Protein AF-A0A2S6THJ9-F1 (afdb_monomer_lite)

Foldseek 3Di:
DDDLCCVQVVCPPHPPDDPCCNPLSNCLVVLPFALPDQPPLLVVLVVVVVVCVVVVHDDVVSVVVNVLLVVCVVVVQRSRDPSSSVVVVDPDDPPD

Sequence (96 aa):
GVDVKNIPDALAGGWADSTVLQDHARRMIKAEYWETAPGNTIKDLNTVCDMGKITSSPMPISSLTTQLYRYLDAQGEASKGQIGLMRLYIRESLDK

Secondary structure (DSSP, 8-state):
---GGGHHHHHTTSTT--HHHHHHHHHHHTT----S-TTHHHHHHHHHHHHHHHTT---HHHHHHHHHHHHHHHTT-GGGTGGGGGGGG-SS-S--

pLDDT: mean 90.25, std 12.26, range [40.47, 98.62]

Radius of gyration: 15.23 Å; chains: 1; bounding box: 29×36×43 Å

Structure (mmCIF, N/CA/C/O backbone):
data_AF-A0A2S6THJ9-F1
#
_entry.id   AF-A0A2S6THJ9-F1
#
loop_
_atom_site.group_PDB
_atom_site.id
_atom_site.type_symbol
_atom_site.label_atom_id
_atom_site.label_alt_id
_atom_site.label_comp_id
_atom_site.label_asym_id
_atom_site.label_entity_id
_atom_site.label_seq_id
_atom_site.pdbx_PDB_ins_code
_atom_site.Cartn_x
_atom_site.Cartn_y
_atom_site.Cartn_z
_atom_site.occupancy
_atom_site.B_iso_or_equiv
_atom_site.auth_seq_id
_atom_site.auth_comp_id
_atom_site.auth_asym_id
_atom_site.auth_atom_id
_atom_site.pdbx_PDB_model_num
ATOM 1 N N . GLY A 1 1 ? -1.422 5.408 -23.723 1.00 81.75 1 GLY A N 1
ATOM 2 C CA . GLY A 1 1 ? -1.620 5.534 -22.264 1.00 81.75 1 GLY A CA 1
ATOM 3 C C . GLY A 1 1 ? -0.700 6.608 -21.714 1.00 81.75 1 GLY A C 1
ATOM 4 O O . GLY A 1 1 ? 0.065 7.166 -22.491 1.00 81.75 1 GLY A O 1
ATOM 5 N N . VAL A 1 2 ? -0.781 6.898 -20.413 1.00 88.06 2 VAL A N 1
ATOM 6 C CA . VAL A 1 2 ? 0.169 7.780 -19.703 1.00 88.06 2 VAL A CA 1
ATOM 7 C C . VAL A 1 2 ? 1.476 7.020 -19.458 1.00 88.06 2 VAL A C 1
ATOM 9 O O . VAL A 1 2 ? 1.432 5.831 -19.147 1.00 88.06 2 VAL A O 1
ATOM 12 N N . ASP A 1 3 ? 2.624 7.687 -19.599 1.00 92.94 3 ASP A N 1
ATOM 13 C CA . ASP A 1 3 ? 3.916 7.097 -19.234 1.00 92.94 3 ASP A CA 1
ATOM 14 C C . ASP A 1 3 ? 4.042 7.012 -17.707 1.00 92.94 3 ASP A C 1
ATOM 16 O O . ASP A 1 3 ? 4.167 8.025 -17.014 1.00 92.94 3 ASP A O 1
ATOM 20 N N . VAL A 1 4 ? 4.007 5.782 -17.191 1.00 91.88 4 VAL A N 1
ATOM 21 C CA . VAL A 1 4 ? 4.047 5.488 -15.754 1.00 91.88 4 VAL A CA 1
ATOM 22 C C . VAL A 1 4 ? 5.313 6.004 -15.074 1.00 91.88 4 VAL A C 1
ATOM 24 O O . VAL A 1 4 ? 5.266 6.317 -13.887 1.00 91.88 4 VAL A O 1
ATOM 27 N N . LYS A 1 5 ? 6.422 6.163 -15.812 1.00 95.06 5 LYS A N 1
ATOM 28 C CA . LYS A 1 5 ? 7.690 6.677 -15.270 1.00 95.06 5 LYS A CA 1
ATOM 29 C C . LYS A 1 5 ? 7.582 8.121 -14.789 1.00 95.06 5 LYS A C 1
ATOM 31 O O . LYS A 1 5 ? 8.297 8.498 -13.869 1.00 95.06 5 LYS A O 1
ATOM 36 N N . ASN A 1 6 ? 6.658 8.889 -15.365 1.00 96.12 6 ASN A N 1
ATOM 37 C CA . ASN A 1 6 ? 6.473 10.301 -15.044 1.00 96.12 6 ASN A CA 1
ATOM 38 C C . ASN A 1 6 ? 5.494 10.526 -13.880 1.00 96.12 6 ASN A C 1
ATOM 40 O O . ASN A 1 6 ? 5.405 11.641 -13.377 1.00 96.12 6 ASN A O 1
ATOM 44 N N . ILE A 1 7 ? 4.755 9.497 -13.437 1.00 95.38 7 ILE A N 1
ATOM 45 C CA . ILE A 1 7 ? 3.712 9.641 -12.405 1.00 95.38 7 ILE A CA 1
ATOM 46 C C . ILE A 1 7 ? 4.274 10.117 -11.052 1.00 95.38 7 ILE A C 1
ATOM 48 O O . ILE A 1 7 ? 3.702 11.061 -10.508 1.00 95.38 7 ILE A O 1
ATOM 52 N N . PRO A 1 8 ? 5.360 9.540 -10.491 1.00 97.00 8 PRO A N 1
ATOM 53 C CA . PRO A 1 8 ? 5.863 9.972 -9.184 1.00 97.00 8 PRO A CA 1
ATOM 54 C C . PRO A 1 8 ? 6.268 11.450 -9.168 1.00 97.00 8 PRO A C 1
ATOM 56 O O . PRO A 1 8 ? 5.906 12.176 -8.245 1.00 97.00 8 PRO A O 1
ATOM 59 N N . ASP A 1 9 ? 6.960 11.906 -10.216 1.00 97.62 9 ASP A N 1
ATOM 60 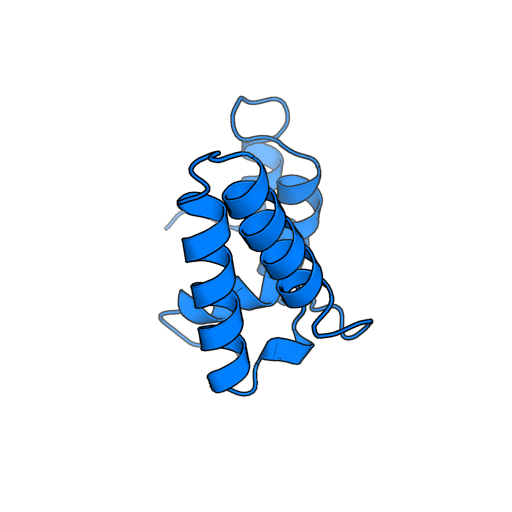C CA . ASP A 1 9 ? 7.421 13.293 -10.323 1.00 97.62 9 ASP A CA 1
ATOM 61 C C . ASP A 1 9 ? 6.256 14.254 -10.603 1.00 97.62 9 ASP A C 1
ATOM 63 O O . ASP A 1 9 ? 6.213 15.347 -10.048 1.00 97.62 9 ASP A O 1
ATOM 67 N N . ALA A 1 10 ? 5.270 13.839 -11.405 1.00 97.69 10 ALA A N 1
ATOM 68 C CA . ALA A 1 10 ? 4.089 14.651 -11.700 1.00 97.69 10 ALA A CA 1
ATOM 69 C C . ALA A 1 10 ? 3.167 14.856 -10.487 1.00 97.69 10 ALA A C 1
ATOM 71 O O . ALA A 1 10 ? 2.438 15.845 -10.434 1.00 97.69 10 ALA A O 1
ATOM 72 N N . LEU A 1 11 ? 3.166 13.919 -9.533 1.00 97.25 11 LEU A N 1
ATOM 73 C CA . LEU A 1 11 ? 2.358 14.007 -8.314 1.00 97.25 11 LEU A CA 1
ATOM 74 C C . LEU A 1 11 ? 3.109 14.647 -7.136 1.00 97.25 11 LEU A C 1
ATOM 76 O O . LEU A 1 11 ? 2.467 14.959 -6.134 1.00 97.25 11 LEU A O 1
ATOM 80 N N . ALA A 1 12 ? 4.424 14.864 -7.248 1.00 97.81 12 ALA A N 1
ATOM 81 C CA . ALA A 1 12 ? 5.255 15.410 -6.178 1.00 97.81 12 ALA A CA 1
ATOM 82 C C . ALA A 1 12 ? 4.804 16.821 -5.748 1.00 97.81 12 ALA A C 1
ATOM 84 O O . ALA A 1 12 ? 4.557 17.696 -6.578 1.00 97.81 12 ALA A O 1
ATOM 85 N N . GLY A 1 13 ? 4.689 17.046 -4.437 1.00 96.69 13 GLY A N 1
ATOM 86 C CA . GLY A 1 13 ? 4.212 18.299 -3.840 1.00 96.69 13 GLY A CA 1
ATOM 87 C C . GLY A 1 13 ? 2.706 18.561 -3.981 1.00 96.69 13 GLY A C 1
ATOM 88 O O . GLY A 1 13 ? 2.220 19.588 -3.506 1.00 96.69 13 GLY A O 1
ATOM 89 N N . GLY A 1 14 ? 1.959 17.659 -4.625 1.00 97.44 14 GLY A N 1
ATOM 90 C CA . GLY A 1 14 ? 0.509 17.743 -4.774 1.00 97.44 14 GLY A CA 1
ATOM 91 C C . GLY A 1 14 ? -0.268 17.029 -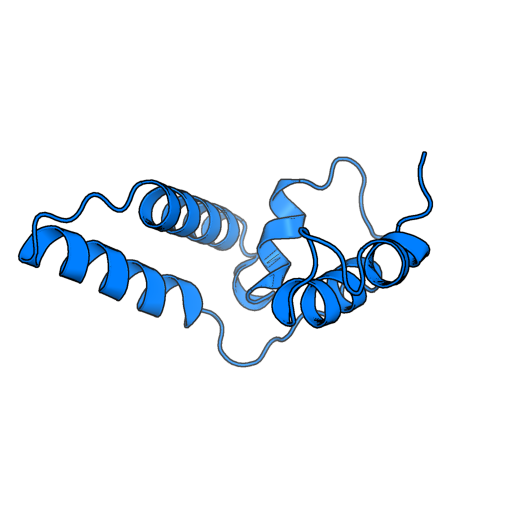3.663 1.00 97.44 14 GLY A C 1
ATOM 92 O O . GLY A 1 14 ? 0.291 16.430 -2.750 1.00 97.44 14 GLY A O 1
ATOM 93 N N . TRP A 1 15 ? -1.598 17.031 -3.780 1.00 97.75 15 TRP A N 1
ATOM 94 C CA . TRP A 1 15 ? -2.502 16.374 -2.819 1.00 97.75 15 TRP A CA 1
ATOM 95 C C . TRP A 1 15 ? -2.414 14.844 -2.817 1.00 97.75 15 TRP A C 1
ATOM 97 O O . TRP A 1 15 ? -2.804 14.209 -1.842 1.00 97.75 15 TRP A O 1
ATOM 107 N N . ALA A 1 16 ? -1.942 14.257 -3.916 1.00 96.75 16 ALA A N 1
ATOM 108 C CA . ALA A 1 16 ? -1.730 12.818 -4.033 1.00 96.75 16 ALA A CA 1
ATOM 109 C C . ALA A 1 16 ? -0.312 12.395 -3.617 1.00 96.75 16 ALA A C 1
ATOM 111 O O . ALA A 1 16 ? -0.015 11.201 -3.642 1.00 96.75 16 ALA A O 1
ATOM 112 N N . ASP A 1 17 ? 0.564 13.341 -3.260 1.00 98.00 17 ASP A N 1
ATOM 113 C CA . ASP A 1 17 ? 1.929 13.023 -2.867 1.00 98.00 17 ASP A CA 1
ATOM 114 C C . ASP A 1 17 ? 1.985 12.348 -1.494 1.00 98.00 17 ASP A C 1
ATOM 116 O O . ASP A 1 17 ? 1.204 12.636 -0.586 1.00 98.00 17 ASP A O 1
ATOM 120 N N . SER A 1 18 ? 2.949 11.452 -1.327 1.00 98.06 18 SER A N 1
ATOM 121 C CA . SER A 1 18 ? 3.331 10.906 -0.029 1.00 98.06 18 SER A CA 1
ATOM 122 C C . SER A 1 18 ? 4.690 10.231 -0.134 1.00 98.06 18 SER A C 1
ATOM 124 O O . SER A 1 18 ? 5.063 9.724 -1.190 1.00 98.06 18 SER A O 1
ATOM 126 N N . THR A 1 19 ? 5.404 10.116 0.986 1.00 97.38 19 THR A N 1
ATOM 127 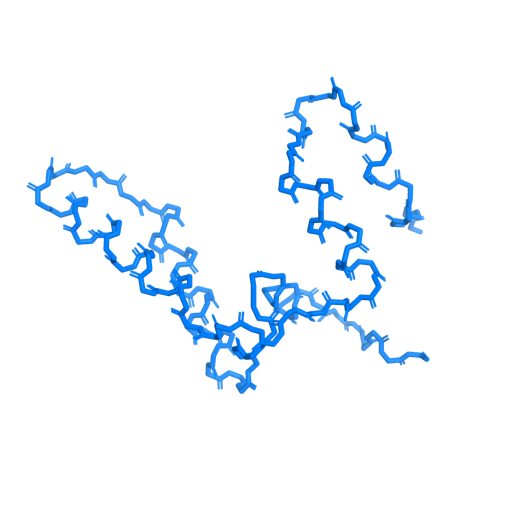C CA . THR A 1 19 ? 6.642 9.323 1.045 1.00 97.38 19 THR A CA 1
ATOM 128 C C . THR A 1 19 ? 6.419 7.889 0.553 1.00 97.38 19 THR A C 1
ATOM 130 O O . THR A 1 19 ? 7.262 7.347 -0.154 1.00 97.38 19 THR A O 1
ATOM 133 N N . VAL A 1 20 ? 5.256 7.300 0.870 1.00 94.62 20 VAL A N 1
ATOM 134 C CA . VAL A 1 20 ? 4.862 5.968 0.386 1.00 94.62 20 VAL A CA 1
ATOM 135 C C . VAL A 1 20 ? 4.706 5.964 -1.132 1.00 94.62 20 VAL A C 1
ATOM 137 O O . VAL A 1 20 ? 5.237 5.076 -1.780 1.00 94.62 20 VAL A O 1
ATOM 140 N N . LEU A 1 21 ? 4.030 6.951 -1.728 1.00 96.56 21 LEU A N 1
ATOM 141 C CA . LEU A 1 21 ? 3.933 7.047 -3.187 1.00 96.56 21 LEU A CA 1
ATOM 142 C C . LEU A 1 21 ? 5.324 7.168 -3.822 1.00 96.56 21 LEU A C 1
ATOM 144 O O . LEU A 1 21 ? 5.619 6.443 -4.769 1.00 96.56 21 LEU A O 1
ATOM 148 N N . GLN A 1 22 ? 6.170 8.063 -3.310 1.00 97.75 22 GLN A N 1
ATOM 149 C CA . GLN A 1 22 ? 7.475 8.347 -3.907 1.00 97.75 22 GLN A CA 1
ATOM 150 C C . GLN A 1 22 ? 8.423 7.141 -3.866 1.00 97.75 22 GLN A C 1
ATOM 152 O O . GLN A 1 22 ? 9.140 6.916 -4.843 1.00 97.75 22 GLN A O 1
ATOM 157 N N . ASP A 1 23 ? 8.402 6.348 -2.790 1.00 95.50 23 ASP A N 1
ATOM 158 C CA . ASP A 1 23 ? 9.159 5.092 -2.703 1.00 95.50 23 ASP A CA 1
ATOM 159 C C . ASP A 1 23 ? 8.485 3.972 -3.509 1.00 95.50 23 ASP A C 1
ATOM 161 O O . ASP A 1 23 ? 9.041 3.449 -4.483 1.00 95.50 23 ASP A O 1
ATOM 165 N N . HIS A 1 24 ? 7.247 3.625 -3.144 1.00 94.94 24 HIS A N 1
ATOM 166 C CA . HIS A 1 24 ? 6.572 2.432 -3.644 1.00 94.94 24 HIS A CA 1
ATOM 167 C C . HIS A 1 24 ? 6.303 2.531 -5.138 1.00 94.94 24 HIS A C 1
ATOM 169 O O . HIS A 1 24 ? 6.491 1.539 -5.831 1.00 94.94 24 HIS A O 1
ATOM 175 N N . ALA A 1 25 ? 5.918 3.692 -5.679 1.00 95.25 25 ALA A N 1
ATOM 176 C CA . ALA A 1 25 ? 5.654 3.812 -7.114 1.00 95.25 25 ALA A CA 1
ATOM 177 C C . ALA A 1 25 ? 6.914 3.604 -7.957 1.00 95.25 25 ALA A C 1
ATOM 179 O O . ALA A 1 25 ? 6.868 2.883 -8.953 1.00 95.25 25 ALA A O 1
ATOM 180 N N . ARG A 1 26 ? 8.059 4.164 -7.543 1.00 95.25 26 ARG A N 1
ATOM 181 C CA . ARG A 1 26 ? 9.333 3.986 -8.263 1.00 95.25 26 ARG A CA 1
ATOM 182 C C . ARG A 1 26 ? 9.779 2.529 -8.262 1.00 95.25 26 ARG A C 1
ATOM 184 O O . ARG A 1 26 ? 10.292 2.050 -9.272 1.00 95.25 26 ARG A O 1
ATOM 191 N N . ARG A 1 27 ? 9.524 1.817 -7.166 1.00 94.31 27 ARG A N 1
ATOM 192 C CA . ARG A 1 27 ? 9.777 0.378 -7.060 1.00 94.31 27 ARG A CA 1
ATOM 193 C C . ARG A 1 27 ? 8.781 -0.451 -7.862 1.00 94.31 27 ARG A C 1
ATOM 195 O O . ARG A 1 27 ? 9.201 -1.354 -8.574 1.00 94.31 27 ARG A O 1
ATOM 202 N N . MET A 1 28 ? 7.491 -0.114 -7.832 1.00 93.75 28 MET A N 1
ATOM 203 C CA . MET A 1 28 ? 6.455 -0.771 -8.641 1.00 93.75 28 MET A CA 1
ATOM 204 C C . MET A 1 28 ? 6.765 -0.669 -10.140 1.00 93.75 28 MET A C 1
ATOM 206 O O . MET A 1 28 ? 6.657 -1.663 -10.851 1.00 93.75 28 MET A O 1
ATOM 210 N N . ILE A 1 29 ? 7.228 0.494 -10.615 1.00 93.56 29 ILE A N 1
ATOM 211 C CA . ILE A 1 29 ? 7.639 0.709 -12.016 1.00 93.56 29 ILE A CA 1
ATOM 212 C C . ILE A 1 29 ? 8.771 -0.241 -12.434 1.00 93.56 29 ILE A C 1
ATOM 214 O O . ILE A 1 29 ? 8.816 -0.671 -13.584 1.00 93.56 29 ILE A O 1
ATOM 218 N N . LYS A 1 30 ? 9.682 -0.566 -11.512 1.00 92.81 30 LYS A N 1
ATOM 219 C CA . LYS A 1 30 ? 10.821 -1.468 -11.741 1.00 92.81 30 LYS A CA 1
ATOM 220 C C . LYS A 1 30 ? 10.545 -2.919 -11.334 1.00 92.81 30 LYS A C 1
ATOM 222 O O . LYS A 1 30 ? 11.440 -3.745 -11.463 1.00 92.81 30 LYS A O 1
ATOM 227 N N . ALA A 1 31 ? 9.353 -3.214 -10.810 1.00 91.38 31 ALA A N 1
ATOM 228 C CA . ALA A 1 31 ? 9.039 -4.473 -10.132 1.00 91.38 31 ALA A CA 1
ATOM 229 C C . ALA A 1 31 ? 10.080 -4.858 -9.050 1.00 91.38 31 ALA A C 1
ATOM 231 O O . ALA A 1 31 ? 10.443 -6.021 -8.894 1.00 91.38 31 ALA A O 1
ATOM 232 N N . GLU A 1 32 ? 10.572 -3.870 -8.297 1.00 92.75 32 GLU A N 1
ATOM 233 C CA . GLU A 1 32 ? 11.630 -4.033 -7.295 1.00 92.75 32 GLU A CA 1
ATOM 234 C C . GLU A 1 32 ? 11.049 -4.390 -5.916 1.00 92.75 32 GLU A C 1
ATOM 236 O O . GLU A 1 32 ? 10.776 -3.535 -5.058 1.00 92.75 32 GLU A O 1
ATOM 241 N N . TYR A 1 33 ? 10.821 -5.686 -5.715 1.00 89.56 33 TYR A N 1
ATOM 242 C CA . TYR A 1 33 ? 10.252 -6.231 -4.485 1.00 89.56 33 TYR A CA 1
ATOM 243 C C . TYR A 1 33 ? 11.289 -6.328 -3.362 1.00 89.56 33 TYR A C 1
ATOM 245 O O . TYR A 1 33 ? 12.456 -6.633 -3.593 1.00 89.56 33 TYR A O 1
ATOM 253 N N . TRP A 1 34 ? 10.848 -6.101 -2.123 1.00 80.81 34 TRP A N 1
ATOM 254 C CA . TRP A 1 34 ? 11.648 -6.467 -0.955 1.00 80.81 34 TRP A CA 1
ATOM 255 C C . TRP A 1 34 ? 11.244 -7.853 -0.488 1.00 80.81 34 TRP A C 1
ATOM 257 O O . TRP A 1 34 ? 10.082 -8.072 -0.158 1.00 80.81 34 TRP A O 1
ATOM 267 N N . GLU A 1 35 ? 12.223 -8.746 -0.412 1.00 70.19 35 GLU A N 1
ATOM 268 C CA . GLU A 1 35 ? 12.054 -10.096 0.133 1.00 70.19 35 GLU A CA 1
ATOM 269 C C . GLU A 1 35 ? 12.260 -10.137 1.655 1.00 70.19 35 GLU A C 1
ATOM 271 O O . GLU A 1 35 ? 12.072 -11.169 2.299 1.00 70.19 35 GLU A O 1
ATOM 276 N N . THR A 1 36 ? 12.649 -9.013 2.262 1.00 58.28 36 THR A N 1
ATOM 277 C CA . THR A 1 36 ? 12.886 -8.915 3.699 1.00 58.28 36 THR A CA 1
ATOM 278 C C . THR A 1 36 ? 11.570 -8.699 4.453 1.00 58.28 36 THR A C 1
ATOM 280 O O . THR A 1 36 ? 10.885 -7.690 4.309 1.00 58.28 36 THR A O 1
ATOM 283 N N . ALA A 1 37 ? 11.240 -9.680 5.296 1.00 57.00 37 ALA A N 1
ATOM 284 C CA . ALA A 1 37 ? 10.073 -9.758 6.182 1.00 57.00 37 ALA A CA 1
ATOM 285 C C . ALA A 1 37 ? 8.669 -9.891 5.529 1.00 57.00 37 ALA A C 1
ATOM 287 O O . ALA A 1 37 ? 7.766 -9.087 5.811 1.00 57.00 37 ALA A O 1
ATOM 288 N N . PRO A 1 38 ? 8.429 -10.956 4.73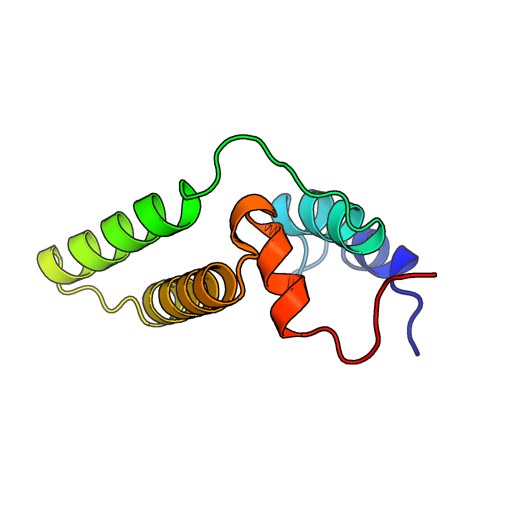6 1.00 61.31 38 PRO A N 1
ATOM 289 C CA . PRO A 1 38 ? 7.082 -11.359 4.333 1.00 61.31 38 PRO A CA 1
ATOM 290 C C . PRO A 1 38 ? 6.173 -11.536 5.562 1.00 61.31 38 PRO A C 1
ATOM 292 O O . PRO A 1 38 ? 6.595 -12.070 6.586 1.00 61.31 38 PRO A O 1
ATOM 295 N N . GLY A 1 39 ? 4.923 -11.076 5.484 1.00 61.94 39 GLY A N 1
ATOM 296 C CA . GLY A 1 39 ? 3.927 -11.246 6.555 1.00 61.94 39 GLY A CA 1
ATOM 297 C C . GLY A 1 39 ? 3.851 -10.127 7.605 1.00 61.94 39 GLY A C 1
ATOM 298 O O . GLY A 1 39 ? 2.850 -10.053 8.322 1.00 61.94 39 GLY A O 1
ATOM 299 N N . ASN A 1 40 ? 4.811 -9.192 7.654 1.00 77.44 40 ASN A N 1
ATOM 300 C CA . ASN A 1 40 ? 4.750 -8.057 8.589 1.00 77.44 40 ASN A CA 1
ATOM 301 C C . ASN A 1 40 ? 3.478 -7.215 8.412 1.00 77.44 40 ASN A C 1
ATOM 303 O O . ASN A 1 40 ? 2.813 -6.885 9.392 1.00 77.44 40 ASN A O 1
ATOM 307 N N . THR A 1 41 ? 3.088 -6.936 7.167 1.00 88.19 41 THR A N 1
ATOM 308 C CA . THR A 1 41 ? 1.926 -6.087 6.880 1.00 88.19 41 THR A CA 1
ATOM 309 C C . THR A 1 41 ? 0.603 -6.736 7.283 1.00 88.19 41 THR A C 1
ATOM 311 O O . THR A 1 41 ? -0.239 -6.065 7.870 1.00 88.19 41 THR A O 1
ATOM 314 N N . ILE A 1 42 ? 0.417 -8.040 7.045 1.00 92.31 42 ILE A N 1
ATOM 315 C CA . ILE A 1 42 ? -0.800 -8.751 7.478 1.00 92.31 42 ILE A CA 1
ATOM 316 C C . ILE A 1 42 ? -0.894 -8.753 9.007 1.00 92.31 42 ILE A C 1
ATOM 318 O O . ILE A 1 42 ? -1.969 -8.510 9.553 1.00 92.31 42 ILE A O 1
ATOM 322 N N . LYS A 1 43 ? 0.227 -8.985 9.700 1.00 92.50 43 LYS A N 1
ATOM 323 C CA . LYS A 1 43 ? 0.300 -8.926 11.165 1.00 92.50 43 LYS A CA 1
ATOM 324 C C . LYS A 1 43 ? -0.100 -7.540 11.685 1.00 92.50 43 LYS A C 1
ATOM 326 O O . LYS A 1 43 ? -0.967 -7.456 12.549 1.00 92.50 43 LYS A O 1
ATOM 331 N N . ASP A 1 44 ? 0.470 -6.465 11.141 1.00 94.12 44 ASP A N 1
ATOM 332 C CA . ASP A 1 44 ? 0.143 -5.098 11.568 1.00 94.12 44 ASP A CA 1
ATOM 333 C C . ASP A 1 44 ? -1.333 -4.757 11.292 1.00 94.12 44 ASP A C 1
ATOM 335 O O . ASP A 1 44 ? -2.020 -4.205 12.151 1.00 94.12 44 ASP A O 1
ATOM 339 N N . LEU A 1 45 ? -1.863 -5.154 10.132 1.00 95.75 45 LEU A N 1
ATOM 340 C CA . LEU A 1 45 ? -3.263 -4.918 9.776 1.00 95.75 45 LEU A CA 1
ATOM 341 C C . LEU A 1 45 ? -4.250 -5.729 10.626 1.00 95.75 45 LEU A C 1
ATOM 343 O O . LEU A 1 45 ? -5.320 -5.215 10.960 1.00 95.75 45 LEU A O 1
ATOM 347 N N . ASN A 1 46 ? -3.906 -6.964 11.009 1.00 96.12 46 ASN A N 1
ATOM 348 C CA . ASN A 1 46 ? -4.695 -7.739 11.969 1.00 96.12 46 ASN A CA 1
ATOM 349 C C . ASN A 1 46 ? -4.747 -7.011 13.319 1.00 96.12 46 ASN A C 1
ATOM 351 O O . ASN A 1 46 ? -5.840 -6.790 13.833 1.00 96.12 46 ASN A O 1
ATOM 355 N N . THR A 1 47 ? -3.601 -6.547 13.831 1.00 97.81 47 THR A N 1
ATOM 356 C CA . THR A 1 47 ? -3.533 -5.763 15.076 1.00 97.81 47 THR A CA 1
ATOM 357 C C . THR A 1 47 ? -4.413 -4.515 15.005 1.00 97.81 47 THR A C 1
ATOM 359 O O . THR A 1 47 ? -5.161 -4.234 15.939 1.00 97.81 47 THR A O 1
ATOM 362 N N . VAL A 1 48 ? -4.382 -3.784 13.885 1.00 97.75 48 VAL A N 1
ATOM 363 C CA . VAL A 1 48 ? -5.243 -2.611 13.664 1.00 97.75 48 VAL A CA 1
ATOM 364 C C . VAL A 1 48 ? -6.726 -2.992 13.676 1.00 97.75 48 VAL A C 1
ATOM 366 O O . VAL A 1 48 ? -7.529 -2.321 14.324 1.00 97.75 48 VAL A O 1
ATOM 369 N N . CYS A 1 49 ? -7.106 -4.070 12.986 1.00 97.94 49 CYS A N 1
ATOM 370 C CA . CYS A 1 49 ? -8.496 -4.526 12.949 1.00 97.94 49 CYS A CA 1
ATOM 371 C C . CYS A 1 49 ? -8.986 -4.991 14.328 1.00 97.94 49 CYS A C 1
ATOM 373 O O . CYS A 1 49 ? -10.125 -4.707 14.695 1.00 97.94 49 CYS A O 1
ATOM 375 N N . ASP A 1 50 ? -8.145 -5.682 15.096 1.00 98.19 50 ASP A N 1
ATOM 376 C CA . ASP A 1 50 ? -8.489 -6.151 16.439 1.00 98.19 50 ASP A CA 1
ATOM 377 C C . ASP A 1 50 ? -8.589 -4.993 17.434 1.00 98.19 50 ASP A C 1
ATOM 379 O O . ASP A 1 50 ? -9.543 -4.941 18.212 1.00 98.19 50 ASP A O 1
ATOM 383 N N . MET A 1 51 ? -7.699 -4.002 17.343 1.00 98.56 51 MET A N 1
ATOM 384 C CA . MET A 1 51 ? -7.816 -2.774 18.130 1.00 98.56 51 MET A CA 1
ATOM 385 C C . MET A 1 51 ? -9.103 -2.011 17.796 1.00 98.56 51 MET A C 1
ATOM 387 O O . MET A 1 51 ? -9.804 -1.573 18.703 1.00 98.56 51 MET A O 1
ATOM 391 N N . GLY A 1 52 ? -9.468 -1.925 16.512 1.00 98.25 52 GLY A N 1
ATOM 392 C CA . GLY A 1 52 ? -10.725 -1.306 16.085 1.00 98.25 52 GLY A CA 1
ATOM 393 C C . GLY A 1 52 ? -11.958 -1.963 16.713 1.00 98.25 52 GLY A C 1
ATOM 394 O O . GLY A 1 52 ? -12.885 -1.265 17.117 1.00 98.25 52 GLY A O 1
ATOM 395 N N . LYS A 1 53 ? -11.957 -3.294 16.885 1.00 97.88 53 LYS A N 1
ATOM 396 C CA . LYS A 1 53 ? -13.033 -4.001 17.605 1.00 97.88 53 LYS A CA 1
ATOM 397 C C . LYS A 1 53 ? -13.084 -3.603 19.080 1.00 97.88 53 LYS A C 1
ATOM 399 O O . LYS A 1 53 ? -14.168 -3.345 19.591 1.00 97.88 53 LYS A O 1
ATOM 404 N N . ILE A 1 54 ? -11.930 -3.530 19.750 1.00 98.62 54 ILE A N 1
ATOM 405 C CA . ILE A 1 54 ? -11.833 -3.155 21.171 1.00 98.62 54 ILE A CA 1
ATOM 406 C C . ILE A 1 54 ? -12.365 -1.735 21.394 1.00 98.62 54 ILE A C 1
ATOM 408 O O . ILE A 1 54 ? -13.109 -1.495 22.341 1.00 98.62 54 ILE A O 1
ATOM 412 N N . THR A 1 55 ? -12.024 -0.797 20.509 1.00 98.44 55 THR A N 1
ATOM 413 C CA . THR A 1 55 ? -12.425 0.612 20.637 1.00 98.44 55 THR A CA 1
ATOM 414 C C . THR A 1 55 ? -13.776 0.930 19.999 1.00 98.44 55 THR A C 1
ATOM 416 O O . THR A 1 55 ? -14.191 2.084 20.021 1.00 98.44 55 THR A O 1
ATOM 419 N N . SER A 1 56 ? -14.467 -0.059 19.418 1.00 98.00 56 SER A N 1
ATOM 420 C CA . SER A 1 56 ? -15.677 0.151 18.602 1.00 98.00 56 SER A CA 1
ATOM 421 C C . SER A 1 56 ? -15.475 1.144 17.441 1.00 98.00 56 SER A C 1
ATOM 423 O O . SER A 1 56 ? -16.404 1.843 17.037 1.00 98.00 56 SER A O 1
ATOM 425 N N . SER A 1 57 ? -14.262 1.200 16.883 1.00 98.06 57 SER A N 1
ATOM 426 C CA . SER A 1 57 ? -13.917 2.053 15.742 1.00 98.06 57 SER A CA 1
ATOM 427 C C . SER A 1 57 ? -14.083 1.286 14.423 1.00 98.06 57 SER A C 1
ATOM 429 O O . SER A 1 57 ? -13.451 0.239 14.247 1.00 98.06 57 SER A O 1
ATOM 431 N N . PRO A 1 58 ? -14.882 1.776 13.456 1.00 97.62 58 PRO A N 1
ATOM 432 C CA . PRO A 1 58 ? -15.021 1.115 12.162 1.00 97.62 58 PRO A CA 1
ATOM 433 C C . PRO A 1 58 ? -13.733 1.246 11.333 1.00 97.62 58 PRO A C 1
ATOM 435 O O . PRO A 1 58 ? -13.285 2.352 11.044 1.00 97.62 58 PRO A O 1
ATOM 438 N N . MET A 1 59 ? -13.176 0.112 10.887 1.00 98.12 59 MET A N 1
ATOM 439 C CA . MET A 1 59 ? -11.927 0.047 10.103 1.00 98.12 59 MET A CA 1
ATOM 440 C C . MET A 1 59 ? -12.120 -0.580 8.703 1.00 98.12 59 MET A C 1
ATOM 442 O O . MET A 1 59 ? -11.438 -1.553 8.367 1.00 98.12 59 MET A O 1
ATOM 446 N N . PRO A 1 60 ? -13.040 -0.074 7.854 1.00 97.75 60 PRO A N 1
ATOM 447 C CA . P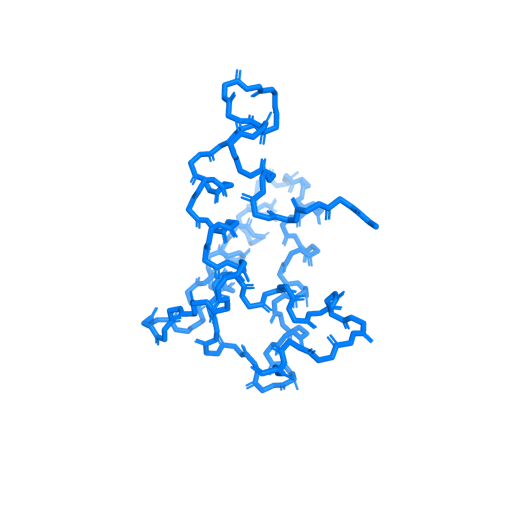RO A 1 60 ? -13.398 -0.731 6.592 1.00 97.75 60 PRO A CA 1
ATOM 448 C C . PRO A 1 60 ? -12.227 -0.824 5.602 1.00 97.75 60 PRO A C 1
ATOM 450 O O . PRO A 1 60 ? -12.025 -1.870 4.990 1.00 97.75 60 PRO A O 1
ATOM 453 N N . ILE A 1 61 ? -11.412 0.232 5.480 1.00 98.19 61 ILE A N 1
ATOM 454 C CA . ILE A 1 61 ? -10.268 0.253 4.552 1.00 98.19 61 ILE A CA 1
ATOM 455 C C . ILE A 1 61 ? -9.154 -0.687 5.015 1.00 98.19 61 ILE A C 1
ATOM 457 O O . ILE A 1 61 ? -8.596 -1.419 4.199 1.00 98.19 61 ILE A O 1
ATOM 461 N N . SER A 1 62 ? -8.858 -0.727 6.318 1.00 97.44 62 SER A N 1
ATOM 462 C CA . SER A 1 62 ? -7.875 -1.668 6.864 1.00 97.44 62 SER A CA 1
ATOM 463 C C . SER A 1 62 ? -8.349 -3.105 6.689 1.00 97.44 62 SER A C 1
ATOM 465 O O . SER A 1 62 ? -7.577 -3.930 6.220 1.00 97.44 62 SER A O 1
ATOM 467 N N . SER A 1 63 ? -9.626 -3.392 6.970 1.00 97.81 63 SER A N 1
ATOM 468 C CA . SER A 1 63 ? -10.200 -4.727 6.780 1.00 97.81 63 SER A CA 1
ATOM 469 C C . SER A 1 63 ? -10.131 -5.180 5.318 1.00 97.81 63 SER A C 1
ATOM 471 O O . SER A 1 63 ? -9.661 -6.285 5.048 1.00 97.81 63 SER A O 1
ATOM 473 N N . LEU A 1 64 ? -10.505 -4.314 4.369 1.00 98.19 64 LEU A N 1
ATOM 474 C CA . LEU A 1 64 ? -10.376 -4.603 2.940 1.00 98.19 64 LEU A CA 1
ATOM 475 C C . LEU A 1 64 ? -8.913 -4.842 2.546 1.00 98.19 64 LEU A C 1
ATOM 477 O O . LEU A 1 64 ? -8.607 -5.835 1.890 1.00 98.19 64 LEU A O 1
ATOM 481 N N . THR A 1 65 ? -8.004 -3.972 2.987 1.00 96.88 65 THR A N 1
ATOM 482 C CA . THR A 1 65 ? -6.568 -4.103 2.707 1.00 96.88 65 THR A CA 1
ATOM 483 C C . THR A 1 65 ? -6.013 -5.427 3.243 1.00 96.88 65 THR A C 1
ATOM 485 O O . THR A 1 65 ? -5.290 -6.114 2.524 1.00 96.88 65 THR A O 1
ATOM 488 N N . THR A 1 66 ? -6.404 -5.853 4.451 1.00 96.81 66 THR A N 1
ATOM 489 C CA . THR A 1 66 ? -6.039 -7.168 5.011 1.00 96.81 66 THR A CA 1
ATOM 490 C C . THR A 1 66 ? -6.476 -8.305 4.094 1.00 96.81 66 THR A C 1
ATOM 492 O O . THR A 1 66 ? -5.705 -9.232 3.848 1.00 96.81 66 THR A O 1
ATOM 495 N N . GLN A 1 67 ? -7.701 -8.239 3.568 1.00 97.50 67 GLN A N 1
ATOM 496 C CA . GLN A 1 67 ? -8.230 -9.273 2.679 1.00 97.50 67 GLN A CA 1
ATOM 497 C C . GLN A 1 67 ? -7.500 -9.299 1.332 1.00 97.50 67 GLN A C 1
ATOM 499 O O . GLN A 1 67 ? -7.229 -10.384 0.825 1.00 97.50 67 GLN A O 1
ATOM 504 N N . LEU A 1 68 ? -7.109 -8.143 0.786 1.00 96.88 68 LEU A N 1
ATOM 505 C CA . LEU A 1 68 ? -6.298 -8.079 -0.433 1.00 96.88 68 LEU A CA 1
ATOM 506 C C . LEU A 1 68 ? -4.911 -8.705 -0.231 1.00 96.88 68 LEU A C 1
ATOM 508 O O . LEU A 1 68 ? -4.467 -9.478 -1.076 1.00 96.88 68 LEU A O 1
ATOM 512 N N . TYR A 1 69 ? -4.250 -8.452 0.903 1.00 94.94 69 TYR A N 1
ATOM 513 C CA . TYR A 1 69 ? -2.968 -9.100 1.204 1.00 94.94 69 TYR A CA 1
ATOM 514 C C . TYR A 1 69 ? -3.101 -10.611 1.423 1.00 94.94 69 TYR A C 1
ATOM 516 O O . TYR A 1 69 ? -2.242 -11.360 0.972 1.00 94.94 69 TYR A O 1
ATOM 524 N N . ARG A 1 70 ? -4.178 -11.082 2.064 1.00 94.94 70 ARG A N 1
ATOM 525 C CA . ARG A 1 70 ? -4.458 -12.527 2.175 1.00 94.94 70 ARG A CA 1
ATOM 526 C C . ARG A 1 70 ? -4.727 -13.160 0.812 1.00 94.94 70 ARG A C 1
ATOM 528 O O . ARG A 1 70 ? -4.301 -14.281 0.569 1.00 94.94 70 ARG A O 1
ATOM 535 N N . TYR A 1 71 ? -5.415 -12.446 -0.079 1.00 95.94 71 TYR A N 1
ATOM 536 C CA . TYR A 1 71 ? -5.636 -12.914 -1.444 1.00 95.94 71 TYR A CA 1
ATOM 537 C C . TYR A 1 71 ? -4.322 -12.996 -2.230 1.00 95.94 71 TYR A C 1
ATOM 539 O O . TYR A 1 71 ? -4.084 -13.996 -2.895 1.00 95.94 71 TYR A O 1
ATOM 547 N N . LEU A 1 72 ? -3.439 -12.002 -2.094 1.00 93.19 72 LEU A N 1
ATOM 548 C CA . LEU A 1 72 ? -2.086 -12.037 -2.655 1.00 93.19 72 LEU A CA 1
ATOM 549 C C . LEU A 1 72 ? -1.269 -13.226 -2.117 1.00 93.19 72 LEU A C 1
ATOM 551 O O . LEU A 1 72 ? -0.624 -13.929 -2.889 1.00 93.19 72 LEU A O 1
ATOM 555 N N . ASP A 1 73 ? -1.323 -13.480 -0.809 1.00 92.25 73 ASP A N 1
ATOM 556 C CA . ASP A 1 73 ? -0.648 -14.618 -0.173 1.00 92.25 73 ASP A CA 1
ATOM 557 C C . ASP A 1 73 ? -1.166 -15.962 -0.703 1.00 92.25 73 ASP A C 1
ATOM 559 O O . ASP A 1 73 ? -0.386 -16.830 -1.088 1.00 92.25 73 ASP A O 1
ATOM 563 N N . ALA A 1 74 ? -2.484 -16.091 -0.872 1.00 93.88 74 ALA A N 1
ATOM 564 C CA . ALA A 1 74 ? -3.098 -17.270 -1.480 1.00 93.88 74 ALA A CA 1
ATOM 565 C C . ALA A 1 74 ? -2.666 -17.514 -2.943 1.00 93.88 74 ALA A C 1
ATOM 567 O O . ALA A 1 74 ? -2.790 -18.637 -3.426 1.00 93.88 74 ALA A O 1
ATOM 568 N N . GLN A 1 75 ? -2.146 -16.498 -3.644 1.00 92.81 75 GLN A N 1
ATOM 569 C CA . GLN A 1 75 ? -1.545 -16.634 -4.979 1.00 92.81 75 GLN A CA 1
ATOM 570 C C . GLN A 1 75 ? -0.046 -17.010 -4.935 1.00 92.81 75 GLN A C 1
ATOM 572 O O . GLN A 1 75 ? 0.597 -17.052 -5.980 1.00 92.81 75 GLN A O 1
ATOM 577 N N . GLY A 1 76 ? 0.530 -17.275 -3.754 1.00 90.81 76 GLY A N 1
ATOM 578 C CA . GLY A 1 76 ? 1.951 -17.620 -3.580 1.00 90.81 76 GLY A CA 1
ATOM 579 C C . GLY A 1 76 ? 2.892 -16.416 -3.640 1.00 90.81 76 GLY A C 1
ATOM 580 O O . GLY A 1 76 ? 4.092 -16.552 -3.864 1.00 90.81 76 GLY A O 1
ATOM 581 N N . GLU A 1 77 ? 2.344 -15.220 -3.455 1.00 90.38 77 GLU A N 1
ATOM 582 C CA . GLU A 1 77 ? 2.933 -13.980 -3.949 1.00 90.38 77 GLU A CA 1
ATOM 583 C C . GLU A 1 77 ? 3.331 -13.046 -2.773 1.00 90.38 77 GLU A C 1
ATOM 585 O O . GLU A 1 77 ? 3.776 -11.914 -2.971 1.00 90.38 77 GLU A O 1
ATOM 590 N N . ALA A 1 78 ? 3.211 -13.531 -1.527 1.00 87.81 78 ALA A N 1
ATOM 591 C CA . ALA A 1 78 ? 3.440 -12.780 -0.284 1.00 87.81 78 ALA A CA 1
ATOM 592 C C . ALA A 1 78 ? 4.887 -12.332 -0.046 1.00 87.81 78 ALA A C 1
ATOM 594 O O . ALA A 1 78 ? 5.114 -11.336 0.648 1.00 87.81 78 ALA A O 1
ATOM 595 N N . SER A 1 79 ? 5.875 -13.020 -0.626 1.00 88.12 79 SER A N 1
ATOM 596 C CA . SER A 1 79 ? 7.289 -12.629 -0.526 1.00 88.12 79 SER A CA 1
ATOM 597 C C . SER A 1 79 ? 7.594 -11.288 -1.194 1.00 88.12 79 SER A C 1
ATOM 599 O O . SER A 1 79 ? 8.639 -10.706 -0.936 1.00 88.12 79 SER A O 1
ATOM 601 N N . LYS A 1 80 ? 6.668 -10.764 -2.010 1.00 89.38 80 LYS A N 1
ATOM 602 C CA . LYS A 1 80 ? 6.819 -9.501 -2.745 1.00 8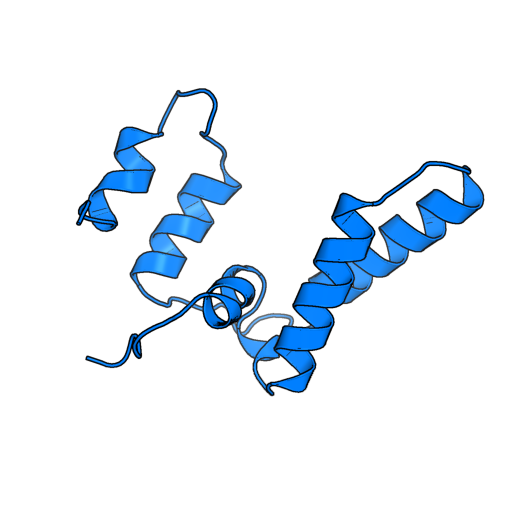9.38 80 LYS A CA 1
ATOM 603 C C . LYS A 1 80 ? 6.580 -8.246 -1.893 1.00 89.38 80 LYS A C 1
ATOM 605 O O . LYS A 1 80 ? 6.681 -7.120 -2.391 1.00 89.38 80 LYS A O 1
ATOM 610 N N . GLY A 1 81 ? 6.272 -8.423 -0.607 1.00 89.38 81 GLY A N 1
ATOM 611 C CA . GLY A 1 81 ? 6.136 -7.338 0.360 1.00 89.38 81 GLY A CA 1
ATOM 612 C C . GLY A 1 81 ? 4.977 -6.385 0.051 1.00 89.38 81 GLY A C 1
ATOM 613 O O . GLY A 1 81 ? 3.990 -6.749 -0.588 1.00 89.38 81 GLY A O 1
ATOM 614 N N . GLN A 1 82 ? 5.092 -5.138 0.517 1.00 91.00 82 GLN A N 1
ATOM 615 C CA . GLN A 1 82 ? 4.010 -4.144 0.452 1.00 91.00 82 GLN A CA 1
ATOM 616 C C . GLN A 1 82 ? 3.576 -3.805 -0.980 1.00 91.00 82 GLN A C 1
ATOM 618 O O . GLN A 1 82 ? 2.387 -3.675 -1.261 1.00 91.00 82 GLN A O 1
ATOM 623 N N . ILE A 1 83 ? 4.530 -3.685 -1.906 1.00 93.19 83 ILE A N 1
ATOM 624 C CA . ILE A 1 83 ? 4.208 -3.366 -3.301 1.00 93.19 83 ILE A CA 1
ATOM 625 C C . ILE A 1 83 ? 3.637 -4.571 -4.062 1.00 93.19 83 ILE A C 1
ATOM 627 O O . ILE A 1 83 ? 3.093 -4.398 -5.148 1.00 93.19 83 ILE A O 1
ATOM 631 N N . GLY A 1 84 ? 3.710 -5.782 -3.493 1.00 92.12 84 GLY A N 1
ATOM 632 C CA . GLY A 1 84 ? 3.210 -7.010 -4.111 1.00 92.12 84 GLY A CA 1
ATOM 633 C C . GLY A 1 84 ? 1.728 -6.947 -4.485 1.00 92.12 84 GLY A C 1
ATOM 634 O O . GLY A 1 84 ? 1.328 -7.568 -5.467 1.00 92.12 84 GLY A O 1
ATOM 635 N N . LEU A 1 85 ? 0.927 -6.119 -3.797 1.00 92.44 85 LEU A N 1
ATOM 636 C CA . LEU A 1 85 ? -0.477 -5.875 -4.150 1.00 92.44 85 LEU A CA 1
ATOM 637 C C . LEU A 1 85 ? -0.670 -5.443 -5.607 1.00 92.44 85 LEU A C 1
ATOM 639 O O . LEU A 1 85 ? -1.712 -5.753 -6.181 1.00 92.44 85 LEU A O 1
ATOM 643 N N . MET A 1 86 ? 0.321 -4.791 -6.231 1.00 92.44 86 MET A N 1
ATOM 644 C CA . MET A 1 86 ? 0.251 -4.410 -7.644 1.00 92.44 86 MET A CA 1
ATOM 645 C C . MET A 1 86 ? -0.055 -5.612 -8.548 1.00 92.44 86 MET A C 1
ATOM 647 O O . MET A 1 86 ? -0.756 -5.452 -9.544 1.00 92.44 86 MET A O 1
ATOM 651 N N . ARG A 1 87 ? 0.393 -6.824 -8.172 1.00 91.44 87 ARG A N 1
ATOM 652 C CA . ARG A 1 87 ? 0.177 -8.071 -8.924 1.00 91.44 87 ARG A CA 1
ATOM 653 C C . ARG A 1 87 ? -1.300 -8.411 -9.099 1.00 91.44 87 ARG A C 1
ATOM 655 O O . ARG A 1 87 ? -1.660 -8.981 -10.122 1.00 91.44 87 ARG A O 1
ATOM 662 N N . LEU A 1 88 ? -2.157 -7.997 -8.165 1.00 92.94 88 LEU A N 1
ATOM 663 C CA . LEU A 1 88 ? -3.607 -8.203 -8.253 1.00 92.94 88 LEU A CA 1
ATOM 664 C C . LEU A 1 88 ? -4.274 -7.358 -9.352 1.00 92.94 88 LEU A C 1
ATOM 666 O O . LEU A 1 88 ? -5.416 -7.624 -9.719 1.00 92.94 88 LEU A O 1
ATOM 670 N N . TYR A 1 89 ? -3.580 -6.341 -9.869 1.00 92.00 89 TYR A N 1
ATOM 671 C CA . TYR A 1 89 ? -4.110 -5.370 -10.832 1.00 92.00 89 TYR A CA 1
ATOM 672 C C . TYR A 1 89 ? -3.426 -5.436 -12.203 1.00 92.00 89 TYR A C 1
ATOM 674 O O . TYR A 1 89 ? -3.771 -4.669 -13.105 1.00 92.00 89 TYR A O 1
ATOM 682 N N . ILE A 1 90 ? -2.470 -6.348 -12.381 1.00 85.81 90 ILE A N 1
ATOM 683 C CA . ILE A 1 90 ? -1.782 -6.553 -13.654 1.00 85.81 90 ILE A CA 1
ATOM 684 C C . ILE A 1 90 ? -2.740 -7.235 -14.637 1.00 85.81 90 ILE A C 1
ATOM 686 O O . ILE A 1 90 ? -3.282 -8.297 -14.348 1.00 85.81 90 ILE A O 1
ATOM 690 N N . ARG A 1 91 ? -2.941 -6.620 -15.810 1.00 70.44 91 ARG A N 1
ATOM 691 C CA . ARG A 1 91 ? -3.769 -7.173 -16.901 1.00 70.44 91 ARG A CA 1
ATOM 692 C C . ARG A 1 91 ? -2.955 -7.835 -18.025 1.00 70.44 91 ARG A C 1
ATOM 694 O O . ARG A 1 91 ? -3.505 -8.664 -18.736 1.00 70.44 91 ARG A O 1
ATOM 701 N N . GLU A 1 92 ? -1.667 -7.513 -18.149 1.00 67.81 92 GLU A N 1
ATOM 702 C CA . GLU A 1 92 ? -0.687 -8.126 -19.068 1.00 67.81 92 GLU A CA 1
ATOM 703 C C . GLU A 1 92 ? 0.640 -8.308 -18.317 1.00 67.81 92 GLU A C 1
ATOM 705 O O . GLU A 1 92 ? 0.970 -7.448 -17.500 1.00 67.81 92 GLU A O 1
ATOM 710 N N . SER A 1 93 ? 1.387 -9.401 -18.536 1.00 55.59 93 SER A N 1
ATOM 711 C CA . SER A 1 93 ? 2.588 -9.684 -17.732 1.00 55.59 93 SER A CA 1
ATOM 712 C C . SER A 1 93 ? 3.602 -8.535 -17.806 1.00 55.59 93 SER A C 1
ATOM 714 O O . SER A 1 93 ? 3.851 -7.951 -18.858 1.00 55.59 93 SER A O 1
ATOM 716 N N . LEU A 1 94 ? 4.197 -8.208 -16.655 1.00 55.91 94 LEU A N 1
ATOM 717 C CA . LEU A 1 94 ? 5.312 -7.255 -16.569 1.00 55.91 94 LEU A CA 1
ATOM 718 C C . LEU A 1 94 ? 6.633 -7.854 -17.075 1.00 55.91 94 LEU A C 1
ATOM 720 O O . LEU A 1 94 ? 7.653 -7.172 -17.058 1.00 55.91 94 LEU A O 1
ATOM 724 N N . ASP A 1 95 ? 6.605 -9.113 -17.508 1.00 49.66 95 ASP A N 1
ATOM 725 C CA . ASP A 1 95 ? 7.756 -9.822 -18.041 1.00 49.66 95 ASP A CA 1
ATOM 726 C C . ASP A 1 95 ? 7.973 -9.368 -19.492 1.00 49.66 95 ASP A C 1
ATOM 728 O O . ASP A 1 95 ? 7.310 -9.843 -20.418 1.00 49.66 95 ASP A O 1
ATOM 732 N N . LYS A 1 96 ? 8.882 -8.409 -19.676 1.00 40.47 96 LYS A N 1
ATOM 733 C CA . LYS A 1 96 ? 9.553 -8.136 -20.950 1.00 40.47 96 LYS A CA 1
ATOM 734 C C . LYS A 1 96 ? 11.053 -8.248 -20.765 1.00 40.47 96 LYS A C 1
ATOM 736 O O . LYS A 1 96 ? 11.558 -7.633 -19.800 1.00 40.47 96 LYS A O 1
#